Protein AF-A0A5P6VU32-F1 (afdb_monomer)

Organism: Pseudobutyrivibrio xylanivorans (NCBI:txid185007)

Mean predicted aligned error: 6.57 Å

Secondary structure (DSSP, 8-state):
-HHHHHHHHIIIIIS--HHHHHHTTT-HHHHHHHHHHHHHHHHHHHHHHB---HHHHHHHHHHHHHHHHHHHHHHHHH--SSTTHHHHHHHHHHHHHHHHHHHHHHTT-PBPP-HHHHTTS-HHHHHHHHHHHHHHHHHHHHHHH-

Foldseek 3Di:
DLQLVLLQLCLQQVVCDPVLVVCVLPDVVSLLVSLLSSLVSNLVSLVVFWDDDPVLSVVLSVQSSVQSSVLVNVLSVVDDPDDCNVVSVVVSVVSSVVSNVVSCVVSVGDGHPCVVVCVVANPVRSVVVSVCSVVPRVVVVVVVVD

InterPro domains:
  IPR021737 Bacteriophage phiKZ, Orf197 [PF11750] (4-111)

Sequence (146 aa):
MELIVLGHIIGDFYLQTKFIAEKKKEHLGLLILHSFLYCIPVIMAVVVIGNNKIESYLVFSILLFLTHLAVDKIKSMLDKRGRYAGIIFLGDQVIHLLLLVILLRILGINIQDTSWVYKYLEKIEIVAITAILVCWKPAAIFVSII

Radius of gyration: 15.88 Å; Cα contacts (8 Å, |Δi|>4): 113; chains: 1; bounding box: 36×32×37 Å

pLDDT: mean 84.07, std 13.46, range [36.25, 98.06]

Structure (mmCIF, N/CA/C/O backbone):
data_AF-A0A5P6VU32-F1
#
_entry.id   AF-A0A5P6VU32-F1
#
loop_
_atom_site.group_PDB
_atom_site.id
_atom_site.type_symbol
_atom_site.label_atom_id
_atom_site.label_alt_id
_atom_site.label_comp_id
_atom_site.label_asym_id
_atom_site.label_entity_id
_atom_site.label_seq_id
_atom_site.pdbx_PDB_ins_code
_atom_site.Cartn_x
_atom_site.Cartn_y
_atom_site.Cartn_z
_atom_site.occupancy
_atom_site.B_iso_or_equiv
_atom_site.auth_seq_id
_atom_site.auth_comp_id
_atom_site.auth_asym_id
_atom_site.auth_atom_id
_atom_site.pdbx_PDB_model_num
ATOM 1 N N . MET A 1 1 ? 0.381 -8.462 -12.109 1.00 79.50 1 MET A N 1
ATOM 2 C CA . MET A 1 1 ? -0.428 -7.730 -11.092 1.00 79.50 1 MET A CA 1
ATOM 3 C C . MET A 1 1 ? -0.348 -8.378 -9.712 1.00 79.50 1 MET A C 1
ATOM 5 O O . MET A 1 1 ? -0.433 -7.684 -8.710 1.00 79.50 1 MET A O 1
ATOM 9 N N . GLU A 1 2 ? -0.153 -9.690 -9.662 1.00 84.31 2 GLU A N 1
ATOM 10 C CA . GLU A 1 2 ? -0.087 -10.559 -8.490 1.00 84.31 2 GLU A CA 1
ATOM 11 C C . GLU A 1 2 ? 0.898 -10.045 -7.427 1.00 84.31 2 GLU A C 1
ATOM 13 O O . GLU A 1 2 ? 0.522 -9.905 -6.270 1.00 84.31 2 GLU A O 1
ATOM 18 N N . LEU A 1 3 ? 2.116 -9.658 -7.826 1.00 86.62 3 LEU A N 1
ATOM 19 C CA . LEU A 1 3 ? 3.121 -9.087 -6.917 1.00 86.62 3 LEU A CA 1
ATOM 20 C C . LEU A 1 3 ? 2.686 -7.762 -6.277 1.00 86.62 3 LEU A C 1
ATOM 22 O O . LEU A 1 3 ? 2.982 -7.516 -5.113 1.00 86.62 3 LEU A O 1
ATOM 26 N N . ILE A 1 4 ? 1.972 -6.912 -7.018 1.00 91.00 4 ILE A N 1
ATOM 27 C CA . ILE A 1 4 ? 1.494 -5.623 -6.501 1.00 91.00 4 ILE A CA 1
ATOM 28 C C . ILE A 1 4 ? 0.371 -5.864 -5.482 1.00 91.00 4 ILE A C 1
ATOM 30 O O . ILE A 1 4 ? 0.359 -5.244 -4.423 1.00 91.00 4 ILE A O 1
ATOM 34 N N . VAL A 1 5 ? -0.534 -6.807 -5.764 1.00 89.50 5 VAL A N 1
ATOM 35 C CA . VAL A 1 5 ? -1.592 -7.219 -4.824 1.00 89.50 5 VAL A CA 1
ATOM 36 C C . VAL A 1 5 ? -0.995 -7.851 -3.564 1.00 89.50 5 VAL A C 1
ATOM 38 O O . VAL A 1 5 ? -1.424 -7.530 -2.459 1.00 89.50 5 VAL A O 1
ATOM 41 N N . LEU A 1 6 ? 0.035 -8.689 -3.707 1.00 88.94 6 LEU A N 1
ATOM 42 C CA . LEU A 1 6 ? 0.787 -9.223 -2.572 1.00 88.94 6 LEU A CA 1
ATOM 43 C C . LEU A 1 6 ? 1.419 -8.093 -1.748 1.00 88.94 6 LEU A C 1
ATOM 45 O O . LEU A 1 6 ? 1.297 -8.085 -0.525 1.00 88.94 6 LEU A O 1
ATOM 49 N N . GLY A 1 7 ? 2.036 -7.110 -2.410 1.00 91.69 7 GLY A N 1
ATOM 50 C CA . GLY A 1 7 ? 2.586 -5.926 -1.756 1.00 91.69 7 GLY A CA 1
ATOM 51 C C . GLY A 1 7 ? 1.528 -5.140 -0.977 1.00 91.69 7 GLY A C 1
ATOM 52 O O . GLY A 1 7 ? 1.768 -4.775 0.171 1.00 91.69 7 GLY A O 1
ATOM 53 N N . HIS A 1 8 ? 0.339 -4.957 -1.558 1.00 92.69 8 HIS A N 1
ATOM 54 C CA . HIS A 1 8 ? -0.805 -4.325 -0.897 1.00 92.69 8 HIS A CA 1
ATOM 55 C C . HIS A 1 8 ? -1.222 -5.100 0.363 1.00 92.69 8 HIS A C 1
ATOM 57 O O . HIS A 1 8 ? -1.355 -4.504 1.429 1.00 92.69 8 HIS A O 1
ATOM 63 N N . ILE A 1 9 ? -1.336 -6.431 0.280 1.00 89.88 9 ILE A N 1
ATOM 64 C CA . ILE A 1 9 ? -1.691 -7.281 1.428 1.00 89.88 9 ILE A CA 1
ATOM 65 C C . ILE A 1 9 ? -0.632 -7.204 2.534 1.00 89.88 9 ILE A C 1
ATOM 67 O O . ILE A 1 9 ? -0.966 -7.092 3.716 1.00 89.88 9 ILE A O 1
ATOM 71 N N . ILE A 1 10 ? 0.651 -7.246 2.170 1.00 89.06 10 ILE A N 1
ATOM 72 C CA . ILE A 1 10 ? 1.744 -7.122 3.138 1.00 89.06 10 ILE A CA 1
ATOM 73 C C . ILE A 1 10 ? 1.683 -5.753 3.826 1.00 89.06 10 ILE A C 1
ATOM 75 O O . ILE A 1 10 ? 1.743 -5.681 5.054 1.00 89.06 10 ILE A O 1
ATOM 79 N N . GLY A 1 11 ? 1.522 -4.679 3.053 1.00 90.38 11 GLY A N 1
ATOM 80 C CA . GLY A 1 11 ? 1.445 -3.320 3.575 1.00 90.38 11 GLY A CA 1
ATOM 81 C C . GLY A 1 11 ? 0.268 -3.119 4.527 1.00 90.38 11 GLY A C 1
ATOM 82 O O . GLY A 1 11 ? 0.460 -2.703 5.667 1.00 90.38 11 GLY A O 1
ATOM 83 N N . ASP A 1 12 ? -0.944 -3.452 4.084 1.00 89.31 12 ASP A N 1
ATOM 84 C CA . ASP A 1 12 ? -2.160 -3.072 4.806 1.00 89.31 12 ASP A CA 1
ATOM 85 C C . ASP A 1 12 ? -2.497 -4.024 5.964 1.00 89.31 12 ASP A C 1
ATOM 87 O O . ASP A 1 12 ? -3.024 -3.602 6.993 1.00 89.31 12 ASP A O 1
ATOM 91 N N . PHE A 1 13 ? -2.128 -5.307 5.854 1.00 86.94 13 PHE A N 1
ATOM 92 C CA . PHE A 1 13 ? -2.410 -6.297 6.897 1.00 86.94 13 PHE A CA 1
ATOM 93 C C . PHE A 1 13 ? -1.195 -6.670 7.723 1.00 86.94 13 PHE A C 1
ATOM 95 O O . PHE A 1 13 ? -1.316 -6.793 8.941 1.00 86.94 13 PHE A O 1
ATOM 102 N N . TYR A 1 14 ? -0.036 -6.911 7.106 1.00 86.38 14 TYR A N 1
ATOM 103 C CA . TYR A 1 14 ? 1.112 -7.471 7.821 1.00 86.38 14 TYR A CA 1
ATOM 104 C C . TYR A 1 14 ? 1.904 -6.410 8.572 1.00 86.38 14 TYR A C 1
ATOM 106 O O . TYR A 1 14 ? 2.182 -6.625 9.755 1.00 86.38 14 TYR A O 1
ATOM 114 N N . LEU A 1 15 ? 2.175 -5.271 7.931 1.00 88.31 15 LEU A N 1
ATOM 115 C CA . LEU A 1 15 ? 2.868 -4.135 8.545 1.00 88.31 15 LEU A CA 1
ATOM 116 C C . LEU A 1 15 ? 1.956 -3.310 9.467 1.00 88.31 15 LEU A C 1
ATOM 118 O O . LEU A 1 15 ? 2.443 -2.638 10.377 1.00 88.31 15 LEU A O 1
ATOM 122 N N . GLN A 1 16 ? 0.635 -3.436 9.321 1.00 85.81 16 GLN A N 1
ATOM 123 C CA . GLN A 1 16 ? -0.325 -2.875 10.266 1.00 85.81 16 GLN A CA 1
ATOM 124 C C . GLN A 1 16 ? -0.420 -3.732 11.536 1.00 85.81 16 GLN A C 1
ATOM 126 O O . GLN A 1 16 ? -1.088 -4.771 11.588 1.00 85.81 16 GLN A O 1
ATOM 131 N N . THR A 1 17 ? 0.252 -3.300 12.601 1.00 86.62 17 THR A N 1
ATOM 132 C CA . THR A 1 17 ? 0.133 -3.937 13.922 1.00 86.62 17 THR A CA 1
ATOM 133 C C . THR A 1 17 ? -1.209 -3.599 14.579 1.00 86.62 17 THR A C 1
ATOM 135 O O . THR A 1 17 ? -1.836 -2.594 14.242 1.00 86.62 17 THR A O 1
ATOM 138 N N . LYS A 1 18 ? -1.650 -4.405 15.561 1.00 83.31 18 LYS A N 1
ATOM 139 C CA . LYS A 1 18 ? -2.878 -4.118 16.334 1.00 83.31 18 LYS A CA 1
ATOM 140 C C . LYS A 1 18 ? -2.840 -2.719 16.959 1.00 83.31 18 LYS A C 1
ATOM 142 O O . LYS A 1 18 ? -3.803 -1.971 16.844 1.00 83.31 18 LYS A O 1
ATOM 147 N N . PHE A 1 19 ? -1.687 -2.342 17.518 1.00 84.25 19 PHE A N 1
ATOM 148 C CA . PHE A 1 19 ? -1.458 -1.012 18.079 1.00 84.25 19 PHE A CA 1
ATOM 149 C C . PHE A 1 19 ? -1.696 0.102 17.050 1.00 84.25 19 PHE A C 1
ATOM 1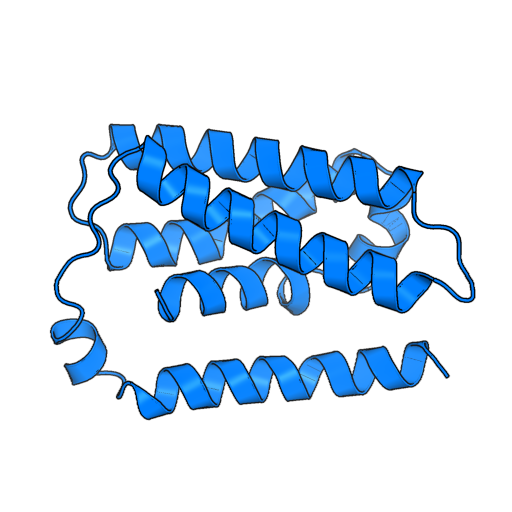51 O O . PHE A 1 19 ? -2.444 1.039 17.323 1.00 84.25 19 PHE A O 1
ATOM 158 N N . ILE A 1 20 ? -1.113 -0.016 15.850 1.00 85.69 20 ILE A N 1
ATOM 159 C CA . ILE A 1 20 ? -1.307 0.964 14.771 1.00 85.69 20 ILE A CA 1
ATOM 160 C C . ILE A 1 20 ? -2.778 0.996 14.344 1.00 85.69 20 ILE A C 1
ATOM 162 O O . ILE A 1 20 ? -3.354 2.075 14.255 1.00 85.69 20 ILE A O 1
ATOM 166 N N . ALA A 1 21 ? -3.411 -0.159 14.132 1.00 85.88 21 ALA A N 1
ATOM 167 C CA . ALA A 1 21 ? -4.805 -0.243 13.691 1.00 85.88 21 ALA A CA 1
ATOM 168 C C . ALA A 1 21 ? -5.789 0.416 14.674 1.00 85.88 21 ALA A C 1
ATOM 170 O O . ALA A 1 21 ? -6.721 1.106 14.257 1.00 85.88 21 ALA A O 1
ATOM 171 N N . GLU A 1 22 ? -5.580 0.221 15.976 1.00 84.25 22 GLU A N 1
ATOM 172 C CA . GLU A 1 22 ? -6.428 0.797 17.020 1.00 84.25 22 GLU A CA 1
ATOM 173 C C . GLU A 1 22 ? -6.195 2.301 17.168 1.00 84.25 22 GLU A C 1
ATOM 175 O O . GLU A 1 22 ? -7.150 3.076 17.239 1.00 84.25 22 GLU A O 1
ATOM 180 N N . LYS A 1 23 ? -4.928 2.728 17.175 1.00 86.88 23 LYS A N 1
ATOM 181 C CA . LYS A 1 23 ? -4.549 4.106 17.500 1.00 86.88 23 LYS A CA 1
ATOM 182 C C . LYS A 1 23 ? -4.501 5.049 16.298 1.00 86.88 23 LYS A C 1
ATOM 184 O O . LYS A 1 23 ? -4.606 6.259 16.497 1.00 86.88 23 LYS A O 1
ATOM 189 N N . LYS A 1 24 ? -4.440 4.553 15.054 1.00 85.44 24 LYS A N 1
ATOM 190 C CA . LYS A 1 24 ? -4.440 5.401 13.840 1.00 85.44 24 LYS A CA 1
ATOM 191 C C . LYS A 1 24 ? -5.713 6.234 13.664 1.00 85.44 24 LYS A C 1
ATOM 193 O O . LYS A 1 24 ? -5.685 7.251 12.978 1.00 85.44 24 LYS A O 1
ATOM 198 N N . LYS A 1 25 ? -6.817 5.834 14.307 1.00 85.56 25 LYS A N 1
ATOM 199 C CA . LYS A 1 25 ? -8.092 6.574 14.300 1.00 85.56 25 LYS A CA 1
ATOM 200 C C . LYS A 1 25 ? -8.014 7.887 15.084 1.00 85.56 25 LYS A C 1
ATOM 202 O O . LYS A 1 25 ? -8.636 8.871 14.699 1.00 85.56 25 LYS A O 1
ATOM 207 N N . GLU A 1 26 ? -7.230 7.897 16.159 1.00 86.69 26 GLU A N 1
ATOM 208 C CA . GLU A 1 26 ? -7.100 9.022 17.095 1.00 86.69 26 GLU A CA 1
ATOM 209 C C . GLU A 1 26 ? -5.813 9.824 16.849 1.00 86.69 26 GLU A C 1
ATOM 211 O O . GLU A 1 26 ? -5.761 11.025 17.109 1.00 86.69 26 GLU A O 1
ATOM 216 N N . HIS A 1 27 ? -4.778 9.183 16.297 1.00 91.56 27 HIS A N 1
ATOM 217 C CA . HIS A 1 27 ? -3.457 9.776 16.112 1.00 91.56 27 HIS A CA 1
ATOM 218 C C . HIS A 1 27 ? -3.061 9.838 14.635 1.00 91.56 27 HIS A C 1
ATOM 220 O O . HIS A 1 27 ? -2.650 8.840 14.038 1.00 91.56 27 HIS A O 1
ATOM 226 N N . LEU A 1 28 ? -3.087 11.048 14.065 1.00 91.75 28 LEU A N 1
ATOM 227 C CA . LEU A 1 28 ? -2.707 11.292 12.668 1.00 91.75 28 LEU A CA 1
ATOM 228 C C . LEU A 1 28 ? -1.273 10.832 12.354 1.00 91.75 28 LEU A C 1
ATOM 230 O O . LEU A 1 28 ? -1.027 10.317 11.269 1.00 91.75 28 LEU A O 1
ATOM 234 N N . GLY A 1 29 ? -0.341 10.950 13.306 1.00 94.06 29 GLY A N 1
ATOM 235 C CA . GLY A 1 29 ? 1.035 10.474 13.128 1.00 94.06 29 GLY A CA 1
ATOM 236 C C . GLY A 1 29 ? 1.128 8.964 12.881 1.00 94.06 29 GLY A C 1
ATOM 237 O O . GLY A 1 29 ? 1.919 8.531 12.049 1.00 94.06 29 GLY A O 1
ATOM 238 N N . LEU A 1 30 ? 0.279 8.160 13.531 1.00 92.56 30 LEU A N 1
ATOM 239 C CA . LEU A 1 30 ? 0.230 6.711 13.301 1.00 92.56 30 LEU A CA 1
ATOM 240 C C . LEU A 1 30 ? -0.445 6.361 11.973 1.00 92.56 30 LEU A C 1
ATOM 242 O O . LEU A 1 30 ? -0.056 5.387 11.336 1.00 92.56 30 LEU A O 1
ATOM 246 N N . LEU A 1 31 ? -1.409 7.172 11.531 1.00 93.25 31 LEU A N 1
ATOM 247 C CA . LEU A 1 31 ? -2.007 7.045 10.202 1.00 93.25 31 LEU A CA 1
ATOM 248 C C . LEU A 1 31 ? -0.982 7.329 9.093 1.00 93.25 31 LEU A C 1
ATOM 250 O O . LEU A 1 31 ? -0.894 6.585 8.118 1.00 93.25 31 LEU A O 1
ATOM 254 N N . ILE A 1 32 ? -0.174 8.378 9.273 1.00 96.31 32 ILE A N 1
ATOM 255 C CA . ILE A 1 32 ? 0.935 8.731 8.378 1.00 96.31 32 ILE A CA 1
ATOM 256 C C . ILE A 1 32 ? 1.982 7.616 8.363 1.00 96.31 32 ILE A C 1
ATOM 258 O O . ILE A 1 32 ? 2.386 7.182 7.287 1.00 96.31 32 ILE A O 1
ATOM 262 N N . LEU A 1 33 ? 2.385 7.117 9.537 1.00 95.56 33 LEU A N 1
ATOM 263 C CA . LEU A 1 33 ? 3.342 6.016 9.645 1.00 95.56 33 LEU A CA 1
ATOM 264 C C . LEU A 1 33 ? 2.836 4.763 8.922 1.00 95.56 33 LEU A C 1
ATOM 266 O O . LEU A 1 33 ? 3.580 4.179 8.142 1.00 95.56 33 LEU A O 1
ATOM 270 N N . HIS A 1 34 ? 1.575 4.379 9.138 1.00 94.38 34 HIS A N 1
ATOM 271 C CA . HIS A 1 34 ? 0.953 3.255 8.433 1.00 94.38 34 HIS A CA 1
ATOM 272 C C . HIS A 1 34 ? 0.981 3.452 6.920 1.00 94.38 34 HIS A C 1
ATOM 274 O O . HIS A 1 34 ? 1.465 2.587 6.201 1.00 94.38 34 HIS A O 1
ATOM 280 N N . SER A 1 35 ? 0.534 4.615 6.446 1.00 96.06 35 SER A N 1
ATOM 281 C CA . SER A 1 35 ? 0.497 4.930 5.013 1.00 96.06 35 SER A CA 1
ATOM 282 C C . SER A 1 35 ? 1.893 4.876 4.387 1.00 96.06 35 SER A C 1
ATOM 284 O O . SER A 1 35 ? 2.060 4.411 3.263 1.00 96.06 35 SER A O 1
ATOM 286 N N . PHE A 1 36 ? 2.921 5.302 5.126 1.00 96.62 36 PHE A N 1
ATOM 287 C CA . PHE A 1 36 ? 4.308 5.208 4.682 1.00 96.62 36 PHE A CA 1
ATOM 288 C C . PHE A 1 36 ? 4.789 3.753 4.618 1.00 96.62 36 PHE A C 1
ATOM 290 O O . PHE A 1 36 ? 5.340 3.335 3.601 1.00 96.62 36 PHE A O 1
ATOM 297 N N . LEU A 1 37 ? 4.544 2.967 5.672 1.00 94.75 37 LEU A N 1
ATOM 298 C CA . LEU A 1 37 ? 4.899 1.545 5.718 1.00 94.75 37 LEU A CA 1
ATOM 299 C C . LEU A 1 37 ? 4.184 0.741 4.629 1.00 94.75 37 LEU A C 1
ATOM 301 O O . LEU A 1 37 ? 4.800 -0.129 4.021 1.00 94.75 37 LEU A O 1
ATOM 305 N N . TYR A 1 38 ? 2.922 1.063 4.347 1.00 95.19 38 TYR A N 1
ATOM 306 C CA . TYR A 1 38 ? 2.130 0.472 3.274 1.00 95.19 38 TYR A CA 1
ATOM 307 C C . TYR A 1 38 ? 2.775 0.665 1.895 1.00 95.19 38 TYR A C 1
ATOM 309 O O . TYR A 1 38 ? 2.828 -0.268 1.092 1.00 95.19 38 TYR A O 1
ATOM 317 N N . CYS A 1 39 ? 3.303 1.859 1.621 1.00 96.19 39 CYS A N 1
ATOM 318 C CA . CYS A 1 39 ? 3.902 2.170 0.328 1.00 96.19 39 CYS A CA 1
ATOM 319 C C . CYS A 1 39 ? 5.139 1.319 0.019 1.00 96.19 39 CYS A C 1
ATOM 321 O O . CYS A 1 39 ? 5.356 0.984 -1.142 1.00 96.19 39 CYS A O 1
ATOM 323 N N . ILE A 1 40 ? 5.934 0.942 1.026 1.00 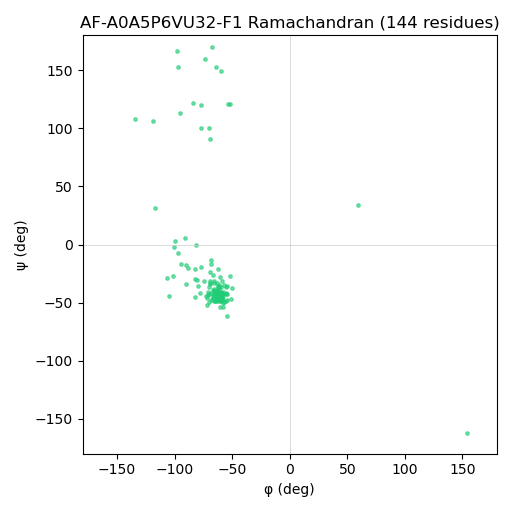96.00 40 ILE A N 1
ATOM 324 C CA . ILE A 1 40 ? 7.205 0.220 0.841 1.00 96.00 40 ILE A CA 1
ATOM 325 C C . ILE A 1 40 ? 7.030 -1.069 0.010 1.00 96.00 40 ILE A C 1
ATOM 327 O O . ILE A 1 40 ? 7.610 -1.147 -1.077 1.00 96.00 40 ILE A O 1
ATOM 331 N N . PRO A 1 41 ? 6.232 -2.070 0.437 1.00 95.56 41 PRO A N 1
ATOM 332 C CA . PRO A 1 41 ? 6.088 -3.318 -0.310 1.00 95.56 41 PRO A CA 1
ATOM 333 C C . PRO A 1 41 ? 5.417 -3.128 -1.679 1.00 95.56 41 PRO A C 1
ATOM 335 O O . PRO A 1 41 ? 5.747 -3.844 -2.624 1.00 95.56 41 PRO A O 1
ATOM 338 N N . VAL A 1 42 ? 4.512 -2.153 -1.826 1.00 95.62 42 VAL A N 1
ATOM 339 C CA . VAL A 1 42 ? 3.837 -1.872 -3.105 1.00 95.62 42 VAL A CA 1
ATOM 340 C C . VAL A 1 42 ? 4.797 -1.236 -4.112 1.00 95.62 42 VAL A C 1
ATOM 342 O O . VAL A 1 42 ? 4.857 -1.673 -5.261 1.00 95.62 42 VAL A O 1
ATOM 345 N N . ILE 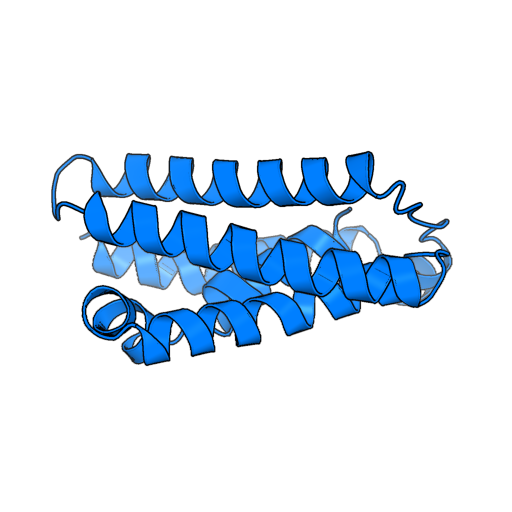A 1 43 ? 5.578 -0.237 -3.694 1.00 94.88 43 ILE A N 1
ATOM 346 C CA . ILE A 1 43 ? 6.587 0.406 -4.544 1.00 94.88 43 ILE A CA 1
ATOM 347 C C . ILE A 1 43 ? 7.653 -0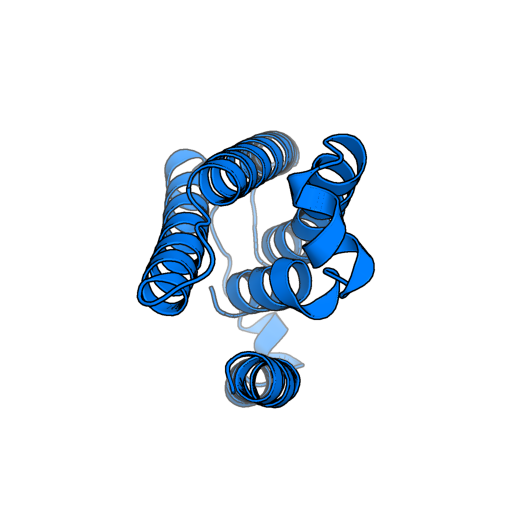.612 -4.938 1.00 94.88 43 ILE A C 1
ATOM 349 O O . ILE A 1 43 ? 8.002 -0.682 -6.113 1.00 94.88 43 ILE A O 1
ATOM 353 N N . MET A 1 44 ? 8.123 -1.441 -3.999 1.00 93.31 44 MET A N 1
ATOM 354 C CA . MET A 1 44 ? 9.056 -2.526 -4.311 1.00 93.31 44 MET A CA 1
ATOM 355 C C . MET A 1 44 ? 8.492 -3.448 -5.394 1.00 93.31 44 MET A C 1
ATOM 357 O O . MET A 1 44 ? 9.173 -3.701 -6.384 1.00 93.31 44 MET A O 1
ATOM 361 N N . ALA A 1 45 ? 7.240 -3.894 -5.260 1.00 92.12 45 ALA A N 1
ATOM 362 C CA . ALA A 1 45 ? 6.601 -4.738 -6.266 1.00 92.12 45 ALA A CA 1
ATOM 363 C C . ALA A 1 45 ? 6.531 -4.059 -7.643 1.00 92.12 45 ALA A C 1
ATOM 365 O O . ALA A 1 45 ? 6.834 -4.696 -8.648 1.00 92.12 45 ALA A O 1
ATOM 366 N N . VAL A 1 46 ? 6.167 -2.773 -7.692 1.00 92.00 46 VAL A N 1
ATOM 367 C CA . VAL A 1 46 ? 6.059 -1.995 -8.938 1.00 92.00 46 VAL A CA 1
ATOM 368 C C . VAL A 1 46 ? 7.419 -1.750 -9.589 1.00 92.00 46 VAL A C 1
ATOM 370 O O . VAL A 1 46 ? 7.527 -1.882 -10.803 1.00 92.00 46 VAL A O 1
ATOM 373 N N . VAL A 1 47 ? 8.453 -1.422 -8.813 1.00 91.50 47 VAL A N 1
ATOM 374 C CA . VAL A 1 47 ? 9.818 -1.212 -9.322 1.00 91.50 47 VAL A CA 1
ATOM 375 C C . VAL A 1 47 ? 10.402 -2.513 -9.858 1.00 91.50 47 VAL A C 1
ATOM 377 O O . VAL A 1 47 ? 11.035 -2.505 -10.906 1.00 91.50 47 VAL A O 1
ATOM 380 N N . VAL A 1 48 ? 10.154 -3.630 -9.169 1.00 89.38 48 VAL A N 1
ATOM 381 C CA . VAL A 1 48 ? 10.624 -4.956 -9.581 1.00 89.38 48 VAL A CA 1
ATOM 382 C C . VAL A 1 48 ? 10.068 -5.341 -10.952 1.00 89.38 48 VAL A C 1
ATOM 384 O O . VAL A 1 48 ? 10.819 -5.816 -11.793 1.00 89.38 48 VAL A O 1
ATOM 387 N N . ILE A 1 49 ? 8.773 -5.133 -11.199 1.00 88.19 49 ILE A N 1
ATOM 388 C CA . ILE A 1 49 ? 8.129 -5.585 -12.445 1.00 88.19 49 ILE A CA 1
ATOM 389 C C . ILE A 1 49 ? 7.935 -4.484 -13.491 1.00 88.19 49 ILE A C 1
ATOM 391 O O . ILE A 1 49 ? 7.375 -4.753 -14.550 1.00 88.19 49 ILE A O 1
ATOM 395 N N . GLY A 1 50 ? 8.305 -3.240 -13.201 1.00 86.69 50 GLY A N 1
ATOM 396 C CA . GLY A 1 50 ? 8.068 -2.096 -14.078 1.00 86.69 50 GLY A CA 1
ATOM 397 C C . GLY A 1 50 ? 9.281 -1.740 -14.941 1.00 86.69 50 GLY A C 1
ATOM 398 O O . GLY A 1 50 ? 10.421 -1.924 -14.528 1.00 86.69 50 GLY A O 1
ATOM 399 N N . ASN A 1 51 ? 9.045 -1.137 -16.114 1.00 86.62 51 ASN A N 1
ATOM 400 C CA . ASN A 1 51 ? 10.113 -0.614 -16.995 1.00 86.62 51 ASN A CA 1
ATOM 401 C C . ASN A 1 51 ? 10.070 0.902 -17.215 1.00 86.62 51 ASN A C 1
ATOM 403 O O . ASN A 1 51 ? 10.352 1.397 -18.308 1.00 86.62 51 ASN A O 1
ATOM 407 N N . ASN A 1 52 ? 9.606 1.650 -16.226 1.00 90.62 52 ASN A N 1
ATOM 408 C CA . ASN A 1 52 ? 9.368 3.078 -16.390 1.00 90.62 52 ASN A CA 1
ATOM 409 C C . ASN A 1 52 ? 10.545 3.888 -15.843 1.00 90.62 52 ASN A C 1
ATOM 411 O O . ASN A 1 52 ? 11.414 3.374 -15.137 1.00 90.62 52 ASN A O 1
ATOM 415 N N . LYS A 1 53 ? 10.578 5.179 -16.180 1.00 90.19 53 LYS A N 1
ATOM 416 C CA . LYS A 1 53 ? 11.590 6.100 -15.656 1.00 90.19 53 LYS A CA 1
ATOM 417 C C . LYS A 1 53 ? 11.439 6.247 -14.142 1.00 90.19 53 LYS A C 1
ATOM 419 O O . LYS A 1 53 ? 10.332 6.171 -13.611 1.00 90.19 53 LYS A O 1
ATOM 424 N N . ILE A 1 54 ? 12.545 6.556 -13.465 1.00 89.75 54 ILE A N 1
ATOM 425 C CA . ILE A 1 54 ? 12.559 6.777 -12.011 1.00 89.75 54 ILE A CA 1
ATOM 426 C C . ILE A 1 54 ? 11.552 7.850 -11.568 1.00 89.75 54 ILE A C 1
ATOM 428 O O . ILE A 1 54 ? 10.882 7.689 -10.553 1.00 89.75 54 ILE A O 1
ATOM 432 N N . GLU A 1 55 ? 11.370 8.894 -12.379 1.00 92.50 55 GLU A N 1
ATOM 433 C CA . GLU A 1 55 ? 10.390 9.962 -12.156 1.00 92.50 55 GLU A CA 1
ATOM 434 C C . GLU A 1 55 ? 8.956 9.424 -12.048 1.00 92.50 55 GLU A C 1
ATOM 436 O O . GLU A 1 55 ? 8.210 9.835 -11.160 1.00 92.50 55 GLU A O 1
ATOM 441 N N . SER A 1 56 ? 8.580 8.449 -12.885 1.00 92.25 56 SER A N 1
ATOM 442 C CA . SER A 1 56 ? 7.258 7.815 -12.838 1.00 92.25 56 SER A CA 1
ATOM 443 C C . SER A 1 56 ? 7.036 7.079 -11.516 1.00 92.25 56 SER A C 1
ATOM 445 O O . SER A 1 56 ? 5.946 7.156 -10.951 1.00 92.25 56 SER A O 1
ATOM 447 N N . TYR A 1 57 ? 8.067 6.409 -10.986 1.00 92.81 57 TYR A N 1
ATOM 448 C CA . TYR A 1 57 ? 7.988 5.737 -9.686 1.00 92.81 57 TYR A CA 1
ATOM 449 C C . TYR A 1 57 ? 7.917 6.725 -8.524 1.00 92.81 57 TYR A C 1
ATOM 451 O O . TYR A 1 57 ? 7.181 6.477 -7.571 1.00 92.81 57 TYR A O 1
ATOM 459 N N . LEU A 1 58 ? 8.623 7.857 -8.598 1.00 94.88 58 LEU A N 1
ATOM 460 C CA . LEU A 1 58 ? 8.539 8.910 -7.581 1.00 94.88 58 LEU A CA 1
ATOM 461 C C . LEU A 1 58 ? 7.134 9.516 -7.524 1.00 94.88 58 LEU A C 1
ATOM 463 O O . LEU A 1 58 ? 6.539 9.584 -6.448 1.00 94.88 58 LEU A O 1
ATOM 467 N N . VAL A 1 59 ? 6.568 9.881 -8.680 1.00 96.06 59 VAL A N 1
ATOM 468 C CA . VAL A 1 59 ? 5.194 10.400 -8.766 1.00 96.06 59 VAL A CA 1
ATOM 469 C C . VAL A 1 59 ? 4.192 9.357 -8.268 1.00 96.06 59 VAL A C 1
ATOM 471 O O . VAL A 1 59 ? 3.327 9.678 -7.454 1.00 96.06 59 VAL A O 1
ATOM 474 N N . PHE A 1 60 ? 4.341 8.096 -8.685 1.00 95.81 60 PHE A N 1
ATOM 475 C CA . PHE A 1 60 ? 3.509 6.996 -8.197 1.00 95.81 60 PHE A CA 1
ATOM 476 C C . PHE A 1 60 ? 3.583 6.840 -6.679 1.00 95.81 60 PHE A C 1
ATOM 478 O O . PHE A 1 60 ? 2.547 6.714 -6.041 1.00 95.81 60 PHE A O 1
ATOM 485 N N . SER A 1 61 ? 4.779 6.904 -6.092 1.00 96.12 61 SER A N 1
ATOM 486 C CA . SER A 1 61 ? 4.990 6.744 -4.648 1.00 96.12 61 SER A CA 1
ATOM 487 C C . SER A 1 61 ? 4.281 7.832 -3.841 1.00 96.12 61 SER A C 1
ATOM 489 O O . SER A 1 61 ? 3.633 7.538 -2.837 1.00 96.12 61 SER A O 1
ATOM 491 N N . ILE A 1 62 ? 4.363 9.084 -4.304 1.00 97.50 62 ILE A N 1
ATOM 492 C CA . ILE A 1 62 ? 3.691 10.225 -3.669 1.00 97.50 62 ILE A CA 1
ATOM 493 C C . ILE A 1 62 ? 2.172 10.063 -3.766 1.00 97.50 62 ILE A C 1
ATOM 495 O O . ILE A 1 62 ? 1.473 10.184 -2.761 1.00 97.50 62 ILE A O 1
ATOM 499 N N . LEU A 1 63 ? 1.650 9.757 -4.956 1.00 97.69 63 LEU A N 1
ATOM 500 C CA . LEU A 1 63 ? 0.210 9.597 -5.153 1.00 97.69 63 LEU A CA 1
ATOM 501 C C . LEU A 1 63 ? -0.343 8.382 -4.404 1.00 97.69 63 LEU A C 1
ATOM 503 O O . LEU A 1 63 ? -1.416 8.478 -3.813 1.00 97.69 63 LEU A O 1
ATOM 507 N N . LEU A 1 64 ? 0.387 7.268 -4.371 1.00 97.50 64 LEU A N 1
ATOM 508 C CA . LEU A 1 64 ? 0.026 6.078 -3.605 1.00 97.50 64 LEU A CA 1
ATOM 509 C C . LEU A 1 64 ? -0.082 6.405 -2.113 1.00 97.50 64 LEU A C 1
ATOM 511 O O . LEU A 1 64 ? -1.083 6.073 -1.488 1.00 97.50 64 LEU A O 1
ATOM 515 N N . PHE A 1 65 ? 0.905 7.116 -1.563 1.00 98.06 65 PHE A N 1
ATOM 516 C CA . PHE A 1 65 ? 0.884 7.544 -0.167 1.00 98.06 65 PHE A CA 1
ATOM 517 C C . PHE A 1 65 ? -0.315 8.449 0.135 1.00 98.06 65 PHE A C 1
ATOM 519 O O . PHE A 1 65 ? -1.039 8.211 1.098 1.00 98.06 65 PHE A O 1
ATOM 526 N N . LEU A 1 66 ? -0.546 9.473 -0.694 1.00 97.94 66 LEU A N 1
ATOM 527 C CA . LEU A 1 66 ? -1.630 10.435 -0.484 1.00 97.94 66 LEU A CA 1
ATOM 528 C C . LEU A 1 66 ? -3.011 9.790 -0.616 1.00 97.94 66 LEU A C 1
ATOM 530 O O . LEU A 1 66 ? -3.895 10.068 0.192 1.00 97.94 66 LEU A O 1
ATOM 534 N N . THR A 1 67 ? -3.199 8.934 -1.620 1.00 97.06 67 THR A N 1
ATOM 535 C CA . THR A 1 67 ? -4.466 8.224 -1.832 1.00 97.06 67 THR A CA 1
ATOM 536 C C . THR A 1 67 ? -4.741 7.235 -0.707 1.00 97.06 67 THR A C 1
ATOM 538 O O . THR A 1 67 ? -5.845 7.256 -0.169 1.00 97.06 67 THR A O 1
ATOM 541 N N . HIS A 1 68 ? -3.741 6.452 -0.283 1.00 96.06 68 HIS A N 1
ATOM 542 C CA . HIS A 1 68 ? -3.860 5.554 0.870 1.00 96.06 68 HIS A CA 1
ATOM 543 C C . HIS A 1 68 ? -4.229 6.334 2.130 1.00 96.06 68 HIS A C 1
ATOM 545 O O . HIS A 1 68 ? -5.265 6.079 2.734 1.00 96.06 68 HIS A O 1
ATOM 551 N N . LEU A 1 69 ? -3.450 7.367 2.467 1.00 96.44 69 LEU A N 1
ATOM 552 C CA . LEU A 1 69 ? -3.689 8.219 3.633 1.00 96.44 69 LEU A CA 1
ATOM 553 C C . LEU A 1 69 ? -5.101 8.824 3.630 1.00 96.44 69 LEU A C 1
ATOM 555 O O . LEU A 1 69 ? -5.757 8.865 4.673 1.00 96.44 69 LEU A O 1
ATOM 559 N N . ALA A 1 70 ? -5.574 9.294 2.472 1.00 96.38 70 ALA A N 1
ATOM 560 C CA . ALA A 1 70 ? -6.896 9.892 2.327 1.00 96.38 70 ALA A CA 1
ATOM 561 C C . ALA A 1 70 ? -8.022 8.876 2.549 1.00 96.38 70 ALA A C 1
ATOM 56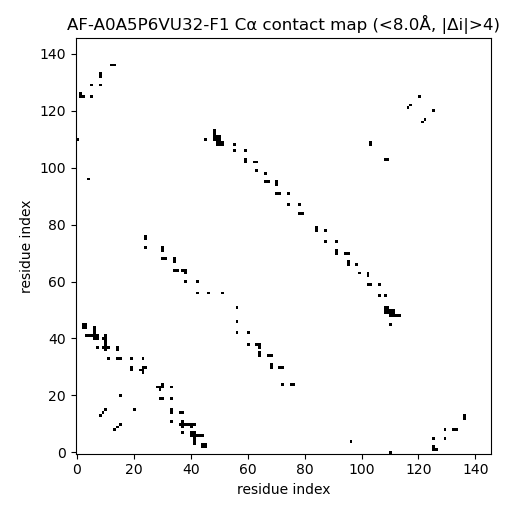3 O O . ALA A 1 70 ? -8.955 9.162 3.303 1.00 96.38 70 ALA A O 1
ATOM 564 N N . VAL A 1 71 ? -7.938 7.692 1.936 1.00 95.19 71 VAL A N 1
ATOM 565 C CA . VAL A 1 71 ? -8.957 6.643 2.089 1.00 95.19 71 VAL A CA 1
ATOM 566 C C . VAL A 1 71 ? -9.009 6.159 3.531 1.00 95.19 71 VAL A C 1
ATOM 568 O O . VAL A 1 71 ? -10.082 6.149 4.132 1.00 95.19 71 VAL A O 1
ATOM 571 N N . ASP A 1 72 ? -7.855 5.870 4.127 1.00 93.00 72 ASP A N 1
ATOM 572 C CA . ASP A 1 72 ? -7.754 5.420 5.513 1.00 93.00 72 ASP A CA 1
ATOM 573 C C . ASP A 1 72 ? -8.270 6.491 6.498 1.00 93.00 72 ASP A C 1
ATOM 575 O O . ASP A 1 72 ? -8.937 6.180 7.494 1.00 93.00 72 ASP A O 1
ATOM 579 N N . LYS A 1 73 ? -8.040 7.780 6.201 1.00 93.25 73 LYS A N 1
ATOM 580 C CA . LYS A 1 73 ? -8.610 8.889 6.978 1.00 93.25 73 LYS A CA 1
ATOM 581 C C . LYS A 1 73 ? -10.132 8.938 6.856 1.00 93.25 73 LYS A C 1
ATOM 583 O O . LYS A 1 73 ? -10.806 9.021 7.883 1.00 93.25 73 LYS A O 1
ATOM 588 N N . ILE A 1 74 ? -10.678 8.859 5.643 1.00 92.00 74 ILE A N 1
ATOM 589 C CA . ILE A 1 74 ? -12.131 8.849 5.408 1.00 92.00 74 ILE A CA 1
ATOM 590 C C . ILE A 1 74 ? -12.766 7.649 6.114 1.00 92.00 74 ILE A C 1
ATOM 592 O O . ILE A 1 74 ? -13.738 7.814 6.850 1.00 92.00 74 ILE A O 1
ATOM 596 N N . LYS A 1 75 ? -12.171 6.459 5.985 1.00 89.56 75 LYS A N 1
ATOM 597 C CA . LYS A 1 75 ? -12.596 5.253 6.697 1.00 89.56 75 LYS A CA 1
ATOM 598 C C . LYS A 1 75 ? -12.639 5.496 8.200 1.00 89.56 75 LYS A C 1
ATOM 600 O O . LYS A 1 75 ? -13.655 5.208 8.818 1.00 89.56 75 LYS A O 1
ATOM 605 N N . SER A 1 76 ? -11.594 6.087 8.790 1.00 87.06 76 SER A N 1
ATOM 606 C CA . SER A 1 76 ? -11.563 6.362 10.236 1.00 87.06 76 SER A CA 1
ATOM 607 C C . SER A 1 76 ? -12.691 7.289 10.717 1.00 87.06 76 SER A C 1
ATOM 609 O O . SER A 1 76 ? -13.119 7.171 11.861 1.00 87.06 76 SER A O 1
ATOM 611 N N . MET A 1 77 ? -13.201 8.174 9.850 1.00 86.38 77 MET A N 1
ATOM 612 C CA . MET A 1 77 ? -14.343 9.053 10.140 1.00 86.38 77 MET A CA 1
ATOM 613 C C . MET A 1 77 ? -15.696 8.344 9.982 1.00 86.38 77 MET A C 1
ATOM 615 O O . MET A 1 77 ? -16.663 8.698 10.655 1.00 86.38 77 MET A O 1
ATOM 619 N N . LEU A 1 78 ? -15.776 7.361 9.081 1.00 83.12 78 LEU A N 1
ATOM 620 C CA . LEU A 1 78 ? -16.987 6.587 8.797 1.00 83.12 78 LEU A CA 1
ATOM 621 C C . LEU A 1 78 ? -17.141 5.354 9.694 1.00 83.12 78 LEU A C 1
ATOM 623 O O . LEU A 1 78 ? -18.248 4.826 9.815 1.00 83.12 78 LEU A O 1
ATOM 627 N N . ASP A 1 79 ? -16.048 4.885 10.296 1.00 73.69 79 ASP A N 1
ATOM 628 C CA . ASP A 1 79 ? -15.994 3.632 11.041 1.00 73.69 79 ASP A CA 1
ATOM 629 C C . ASP A 1 79 ? -16.790 3.715 12.350 1.00 73.69 79 ASP A C 1
ATOM 631 O O . ASP A 1 79 ? -16.301 4.101 13.415 1.00 73.69 79 ASP A O 1
ATOM 635 N N . LYS A 1 80 ? -18.065 3.338 12.249 1.00 65.12 80 LYS A N 1
ATOM 636 C CA . LYS A 1 80 ? -18.974 3.140 13.373 1.00 65.12 80 LYS A CA 1
ATOM 637 C C . LYS A 1 80 ? -18.953 1.657 13.730 1.00 65.12 80 LYS A C 1
ATOM 639 O O . LYS A 1 80 ? -19.436 0.831 12.955 1.00 65.12 80 LYS A O 1
ATOM 644 N N . ARG A 1 81 ? -18.425 1.318 14.915 1.00 67.12 81 ARG A N 1
ATOM 645 C CA . ARG A 1 81 ? -18.484 -0.052 15.463 1.00 67.12 81 ARG A CA 1
ATOM 646 C C . ARG A 1 81 ? -19.942 -0.536 15.422 1.00 67.12 81 ARG A C 1
ATOM 648 O O . ARG A 1 81 ? -20.812 0.117 15.993 1.00 67.12 81 ARG A O 1
ATOM 655 N N . GLY A 1 82 ? -20.224 -1.638 14.722 1.00 68.94 82 GLY A N 1
ATOM 656 C CA . GLY A 1 82 ? -21.586 -2.166 14.593 1.00 68.94 82 GLY A CA 1
ATOM 657 C C . GLY A 1 82 ? -21.835 -2.989 13.326 1.00 68.94 82 GLY A C 1
ATOM 658 O O . GLY A 1 82 ? -20.906 -3.430 12.655 1.00 68.94 82 GLY A O 1
ATOM 659 N N . ARG A 1 83 ? -23.120 -3.173 12.985 1.00 75.00 83 ARG A N 1
ATOM 660 C CA . ARG A 1 83 ? -23.629 -4.084 11.934 1.00 75.00 83 ARG A CA 1
ATOM 661 C C . ARG A 1 83 ? -22.971 -3.929 10.551 1.00 75.00 83 ARG A C 1
ATOM 663 O O . ARG A 1 83 ? -22.940 -4.889 9.792 1.00 75.00 83 ARG A O 1
ATOM 670 N N . TYR A 1 84 ? -22.451 -2.747 10.220 1.00 80.88 84 TYR A N 1
ATOM 671 C CA . TYR A 1 84 ? -21.890 -2.440 8.897 1.00 80.88 84 TYR A CA 1
ATOM 672 C C . TYR A 1 84 ? -20.358 -2.508 8.826 1.00 80.88 84 TYR A C 1
ATOM 674 O O . TYR A 1 84 ? -19.802 -2.253 7.760 1.00 80.88 84 TYR A O 1
ATOM 682 N N . ALA A 1 85 ? -19.670 -2.881 9.912 1.00 79.19 85 ALA A N 1
ATOM 683 C CA . ALA A 1 85 ? -18.206 -2.900 9.967 1.00 79.19 85 ALA A CA 1
ATOM 684 C C . ALA A 1 85 ? -17.573 -3.752 8.850 1.00 79.19 85 ALA A C 1
ATOM 686 O O . ALA A 1 85 ? -16.624 -3.315 8.205 1.00 79.19 85 ALA A O 1
ATOM 687 N N . GLY A 1 86 ? -18.146 -4.926 8.555 1.00 78.81 86 GLY A N 1
ATOM 688 C CA . GLY A 1 86 ? -17.670 -5.790 7.470 1.00 78.81 86 GLY A CA 1
ATOM 689 C C . GLY A 1 86 ? -17.837 -5.171 6.078 1.00 78.81 86 GLY A C 1
ATOM 690 O O . GLY A 1 86 ? -16.933 -5.259 5.256 1.00 78.81 86 GLY A O 1
ATOM 691 N N . ILE A 1 87 ? -18.955 -4.485 5.819 1.00 83.75 87 ILE A N 1
ATOM 692 C CA . ILE A 1 87 ? -19.211 -3.829 4.524 1.00 83.75 87 ILE A CA 1
ATOM 693 C C . ILE A 1 87 ? -18.284 -2.625 4.341 1.00 83.75 87 ILE A C 1
ATOM 695 O O . ILE A 1 87 ? -17.715 -2.452 3.267 1.00 83.75 87 ILE A O 1
ATOM 699 N N . ILE A 1 88 ? -18.093 -1.824 5.395 1.00 85.00 88 ILE A N 1
ATOM 700 C CA . ILE A 1 88 ? -17.156 -0.692 5.390 1.00 85.00 88 ILE A CA 1
ATOM 701 C C . ILE A 1 88 ? -15.732 -1.194 5.139 1.00 85.00 88 ILE A C 1
ATOM 703 O O . ILE A 1 88 ? -15.010 -0.610 4.337 1.00 85.00 88 ILE A O 1
ATOM 707 N N . PHE A 1 89 ? -15.343 -2.301 5.777 1.00 85.12 89 PHE A N 1
ATOM 708 C CA . PHE A 1 89 ? -14.051 -2.936 5.552 1.00 85.12 89 PHE A CA 1
ATOM 709 C C . PHE A 1 89 ? -13.881 -3.428 4.106 1.00 85.12 89 PHE A C 1
ATOM 711 O O . PHE A 1 89 ? -12.877 -3.114 3.479 1.00 85.12 89 PHE A O 1
ATOM 718 N N . LEU A 1 90 ? -14.853 -4.154 3.544 1.00 85.75 90 LEU A N 1
ATOM 719 C CA . LEU A 1 90 ? -14.760 -4.632 2.159 1.00 85.75 90 LEU A CA 1
ATOM 720 C C . LEU A 1 90 ? -14.730 -3.475 1.153 1.00 85.75 90 LEU A C 1
ATOM 722 O O . LEU A 1 90 ? -13.923 -3.491 0.227 1.00 85.75 90 LEU A O 1
ATOM 726 N N . GLY A 1 91 ? -15.576 -2.461 1.350 1.00 88.19 91 GLY A N 1
ATOM 727 C CA . GLY A 1 91 ? -15.596 -1.265 0.509 1.00 88.19 91 GLY A CA 1
ATOM 728 C C . GLY A 1 91 ? -14.261 -0.523 0.535 1.00 88.19 91 GLY A C 1
ATOM 729 O O . GLY A 1 91 ? -13.753 -0.136 -0.512 1.00 88.19 91 GLY A O 1
ATOM 730 N N . ASP A 1 92 ? -13.655 -0.399 1.713 1.00 89.25 92 ASP A N 1
ATOM 731 C CA . ASP A 1 92 ? -12.327 0.183 1.888 1.00 89.25 92 ASP A CA 1
ATOM 732 C C . ASP A 1 92 ? -11.245 -0.559 1.086 1.00 89.25 92 ASP A C 1
ATOM 734 O O . ASP A 1 92 ? -10.490 0.067 0.342 1.00 89.25 92 ASP A O 1
ATOM 738 N N . GLN A 1 93 ? -11.205 -1.891 1.156 1.00 90.69 93 GLN A N 1
ATOM 739 C CA . GLN A 1 93 ? -10.228 -2.692 0.406 1.00 90.69 93 GLN A CA 1
ATOM 740 C C . GLN A 1 93 ? -10.443 -2.593 -1.113 1.00 90.69 93 GLN A C 1
ATOM 742 O O . GLN A 1 93 ? -9.487 -2.469 -1.880 1.00 90.69 93 GLN A O 1
ATOM 747 N N . VAL A 1 94 ? -11.704 -2.567 -1.560 1.00 92.75 94 VAL A N 1
ATOM 748 C CA . VAL A 1 94 ? -12.047 -2.350 -2.975 1.00 92.75 94 VAL A CA 1
ATOM 749 C C . VAL A 1 94 ? -11.569 -0.978 -3.451 1.00 92.75 94 VAL A C 1
ATOM 751 O O . VAL A 1 94 ? -10.973 -0.886 -4.522 1.00 92.75 94 VAL A O 1
ATOM 754 N N . ILE A 1 95 ? -11.777 0.081 -2.663 1.00 95.19 95 ILE A N 1
ATOM 755 C CA . ILE A 1 95 ? -11.338 1.437 -3.017 1.00 95.19 95 ILE A CA 1
ATOM 756 C C . ILE A 1 95 ? -9.811 1.503 -3.145 1.00 95.19 95 ILE A C 1
ATOM 758 O O . ILE A 1 95 ? -9.319 2.046 -4.134 1.00 95.19 95 ILE A O 1
ATOM 762 N N . HIS A 1 96 ? -9.058 0.916 -2.209 1.00 94.50 96 HIS A N 1
ATOM 763 C CA . HIS A 1 96 ? -7.593 0.886 -2.286 1.00 94.50 96 HIS A CA 1
ATOM 764 C C . HIS A 1 96 ? -7.093 0.176 -3.551 1.00 94.50 96 HIS A C 1
ATOM 766 O O . HIS A 1 96 ? -6.247 0.715 -4.269 1.00 94.50 96 HIS A O 1
ATOM 772 N N . LEU A 1 97 ? -7.645 -1.000 -3.873 1.00 93.38 97 LEU A N 1
ATOM 773 C CA . LEU A 1 97 ? -7.279 -1.740 -5.084 1.00 93.38 97 LEU A CA 1
ATOM 774 C C . LEU A 1 97 ? -7.659 -0.985 -6.365 1.00 93.38 97 LEU A C 1
ATOM 776 O O . LEU A 1 97 ? -6.881 -0.963 -7.319 1.00 93.38 97 LEU A O 1
ATOM 780 N N . LEU A 1 98 ? -8.828 -0.339 -6.395 1.00 95.69 98 LEU A N 1
ATOM 781 C CA . LEU A 1 98 ? -9.250 0.474 -7.536 1.00 95.69 98 LEU A CA 1
ATOM 782 C C . LEU A 1 98 ? -8.315 1.664 -7.750 1.00 95.69 98 LEU A C 1
ATOM 784 O O . LEU A 1 98 ? -7.866 1.880 -8.873 1.00 95.69 98 LEU A O 1
ATOM 788 N N . LEU A 1 99 ? -7.979 2.405 -6.691 1.00 95.81 99 LEU A N 1
ATOM 789 C CA . LEU A 1 99 ? -7.049 3.532 -6.776 1.00 95.81 99 LEU A CA 1
ATOM 790 C C . LEU A 1 99 ? -5.666 3.082 -7.236 1.00 95.81 99 LEU A C 1
ATOM 792 O O . LEU A 1 99 ? -5.080 3.720 -8.103 1.00 95.81 99 LEU A O 1
ATOM 796 N N . LEU A 1 100 ? -5.180 1.947 -6.740 1.00 94.69 100 LEU A N 1
ATOM 797 C CA . LEU A 1 100 ? -3.922 1.358 -7.183 1.00 94.69 100 LEU A CA 1
ATOM 798 C C . LEU A 1 100 ? -3.927 1.062 -8.692 1.00 94.69 100 LEU A C 1
ATOM 800 O O . LEU A 1 100 ? -3.000 1.453 -9.400 1.00 94.69 100 LEU A O 1
ATOM 804 N N . VAL A 1 101 ? -4.989 0.437 -9.211 1.00 94.12 101 VAL A N 1
ATOM 805 C CA . VAL A 1 101 ? -5.146 0.178 -10.654 1.00 94.12 101 VAL A CA 1
ATOM 806 C C . VAL A 1 101 ? -5.242 1.482 -11.451 1.00 94.12 101 VAL A C 1
ATOM 808 O O . VAL A 1 101 ? -4.607 1.603 -12.500 1.00 94.12 101 VAL A O 1
ATOM 811 N N . ILE A 1 102 ? -6.007 2.462 -10.962 1.00 95.44 102 ILE A N 1
ATOM 812 C CA . ILE A 1 102 ? -6.166 3.778 -11.596 1.00 95.44 102 ILE A CA 1
ATOM 813 C C . ILE A 1 102 ? -4.817 4.498 -11.684 1.00 95.44 102 ILE A C 1
ATOM 815 O O . ILE A 1 102 ? -4.466 4.986 -12.756 1.00 95.44 102 ILE A O 1
ATOM 819 N N . LEU A 1 103 ? -4.035 4.521 -10.603 1.00 95.12 103 LEU A N 1
ATOM 820 C CA . LEU A 1 103 ? -2.718 5.158 -10.573 1.00 95.12 103 LEU A CA 1
ATOM 821 C C . LEU A 1 103 ? -1.751 4.512 -11.567 1.00 95.12 103 LEU A C 1
ATOM 823 O O . LEU A 1 103 ? -1.093 5.226 -12.322 1.00 95.12 103 LEU A O 1
ATOM 827 N N . LEU A 1 104 ? -1.705 3.177 -11.621 1.00 93.25 104 LEU A N 1
ATOM 828 C CA . LEU A 1 104 ? -0.878 2.454 -12.594 1.00 93.25 104 LEU A CA 1
ATOM 829 C C . LEU A 1 104 ? -1.261 2.815 -14.037 1.00 93.25 104 LEU A C 1
ATOM 831 O O . LEU A 1 104 ? -0.383 3.031 -14.870 1.00 93.25 104 LEU A O 1
ATOM 835 N N . ARG A 1 105 ? -2.565 2.920 -14.329 1.00 92.75 105 ARG A N 1
ATOM 836 C CA . ARG A 1 105 ? -3.078 3.264 -15.664 1.00 92.75 105 ARG A CA 1
ATOM 837 C C . ARG A 1 105 ? -2.796 4.714 -16.049 1.00 92.75 105 ARG A C 1
ATOM 839 O O . ARG A 1 105 ? -2.302 4.951 -17.145 1.00 92.75 105 ARG A O 1
ATOM 846 N N . ILE A 1 106 ? -3.104 5.671 -15.171 1.00 93.88 106 ILE A N 1
ATOM 847 C CA . ILE A 1 106 ? -2.940 7.110 -15.441 1.00 93.88 106 ILE A CA 1
ATOM 848 C C . ILE A 1 106 ? -1.467 7.461 -15.645 1.00 93.88 106 ILE A C 1
ATOM 850 O O . ILE A 1 106 ? -1.139 8.237 -16.538 1.00 93.88 106 ILE A O 1
ATOM 854 N N . LEU A 1 107 ? -0.574 6.872 -14.848 1.00 92.25 107 LEU A N 1
ATOM 855 C CA . LEU A 1 107 ? 0.865 7.112 -14.956 1.00 92.25 107 LEU A CA 1
ATOM 856 C C . LEU A 1 107 ? 1.536 6.283 -16.059 1.00 92.25 107 LEU A C 1
ATOM 858 O O . LEU A 1 107 ? 2.748 6.392 -16.238 1.00 92.25 107 LEU A O 1
ATOM 862 N N . GLY A 1 108 ? 0.777 5.452 -16.782 1.00 89.44 108 GLY A N 1
ATOM 863 C CA . GLY A 1 108 ? 1.304 4.601 -17.844 1.00 89.44 108 GLY A CA 1
ATOM 864 C C . GLY A 1 108 ? 2.376 3.630 -17.352 1.00 89.44 108 GLY A C 1
ATOM 865 O O . GLY A 1 108 ? 3.326 3.354 -18.082 1.00 89.44 108 GLY A O 1
ATOM 866 N N . ILE A 1 109 ? 2.259 3.138 -16.111 1.00 88.88 109 ILE A N 1
ATOM 867 C CA . ILE A 1 109 ? 3.232 2.204 -15.546 1.00 88.88 109 ILE A CA 1
ATOM 868 C C . ILE A 1 109 ? 3.088 0.867 -16.263 1.00 88.88 109 ILE A C 1
ATOM 870 O O . ILE A 1 109 ? 2.205 0.060 -15.968 1.00 88.88 109 ILE A O 1
ATOM 874 N N . ASN A 1 110 ? 3.990 0.637 -17.214 1.00 84.31 110 ASN A N 1
ATOM 875 C CA . ASN A 1 110 ? 4.053 -0.612 -17.950 1.00 84.31 110 ASN A CA 1
ATOM 876 C C . ASN A 1 110 ? 4.708 -1.689 -17.088 1.00 84.31 110 ASN A C 1
ATOM 878 O O . ASN A 1 110 ? 5.857 -1.541 -16.660 1.00 84.31 110 ASN A O 1
ATOM 882 N N . ILE A 1 111 ? 3.954 -2.758 -16.847 1.00 83.44 111 ILE A N 1
ATOM 883 C CA . ILE A 1 111 ? 4.420 -3.978 -16.191 1.00 83.44 111 ILE A CA 1
ATOM 884 C C . ILE A 1 111 ? 5.076 -4.848 -17.271 1.00 83.44 111 ILE A C 1
ATOM 886 O O . ILE A 1 111 ? 4.437 -5.160 -18.275 1.00 83.44 111 ILE A O 1
ATOM 890 N N . GLN A 1 112 ? 6.349 -5.194 -17.086 1.00 82.19 112 GLN A N 1
ATOM 891 C CA . GLN A 1 112 ? 7.114 -6.061 -17.983 1.00 82.19 112 GLN A CA 1
ATOM 892 C C . GLN A 1 112 ? 6.597 -7.499 -17.983 1.00 82.19 112 GLN A C 1
ATOM 894 O O . GLN A 1 112 ? 5.817 -7.913 -17.119 1.00 82.19 112 GLN A O 1
ATOM 899 N N . ASP A 1 113 ? 7.113 -8.279 -18.935 1.00 72.88 113 ASP A N 1
ATOM 900 C CA . ASP A 1 113 ? 7.058 -9.728 -18.847 1.00 72.88 113 ASP A CA 1
ATOM 901 C C . ASP A 1 113 ? 7.653 -10.193 -17.507 1.00 72.88 113 ASP A C 1
ATOM 903 O O . ASP A 1 113 ? 8.798 -9.914 -17.154 1.00 72.88 113 ASP A O 1
ATOM 907 N N . THR A 1 114 ? 6.818 -10.887 -16.745 1.00 74.00 114 THR A N 1
ATOM 908 C CA . THR A 1 114 ? 7.116 -11.393 -15.404 1.00 74.00 114 THR A CA 1
ATOM 909 C C . THR A 1 114 ? 7.700 -12.805 -15.453 1.00 74.00 114 THR A C 1
ATOM 911 O O . THR A 1 114 ? 7.950 -13.395 -14.405 1.00 74.00 114 THR A O 1
ATOM 914 N N . SER A 1 115 ? 7.971 -13.345 -16.648 1.00 73.69 115 SER A N 1
ATOM 915 C CA . SER A 1 115 ? 8.591 -14.659 -16.867 1.00 73.69 115 SER A CA 1
ATOM 916 C C . SER A 1 115 ? 9.868 -14.881 -16.052 1.00 73.69 115 SER A C 1
ATOM 918 O O . SER A 1 115 ? 10.077 -15.970 -15.523 1.00 73.69 115 SER A O 1
ATOM 920 N N . TRP A 1 116 ? 10.697 -13.849 -15.870 1.00 75.00 116 TRP A N 1
ATOM 921 C CA . TRP A 1 116 ? 11.908 -13.937 -15.052 1.00 75.00 116 TRP A CA 1
ATOM 922 C C . TRP A 1 116 ? 11.609 -14.086 -13.551 1.00 75.00 116 TRP A C 1
ATOM 924 O O . TRP A 1 116 ? 12.345 -14.786 -12.864 1.00 75.00 116 TRP A O 1
ATOM 934 N N . VAL A 1 117 ? 10.525 -13.489 -13.041 1.00 72.88 117 VAL A N 1
ATOM 935 C CA . VAL A 1 117 ? 10.046 -13.721 -11.665 1.00 72.88 117 VAL A CA 1
ATOM 936 C C . VAL A 1 117 ? 9.569 -15.162 -11.556 1.00 72.88 117 VAL A C 1
ATOM 938 O O . VAL A 1 117 ? 9.958 -15.874 -10.633 1.00 72.88 117 VAL A O 1
ATOM 941 N N . TYR A 1 118 ? 8.794 -15.609 -12.548 1.00 71.56 118 TYR A N 1
ATOM 942 C CA . TYR A 1 118 ? 8.248 -16.963 -12.598 1.00 71.56 118 TYR A CA 1
ATOM 943 C C . TYR A 1 118 ? 9.285 -18.065 -12.811 1.00 71.56 118 TYR A C 1
ATOM 945 O O . TYR A 1 118 ? 8.992 -19.232 -12.579 1.00 71.56 118 TYR A O 1
ATOM 953 N N . LYS A 1 119 ? 10.512 -17.698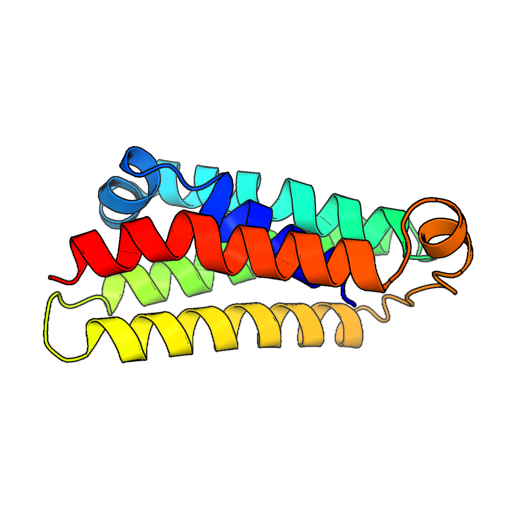 -13.190 1.00 73.94 119 LYS A N 1
ATOM 954 C CA . LYS A 1 119 ? 11.668 -18.596 -13.205 1.00 73.94 119 LYS A CA 1
ATOM 955 C C . LYS A 1 119 ? 12.128 -18.986 -11.796 1.00 73.94 119 LYS A C 1
ATOM 957 O O . LYS A 1 119 ? 12.682 -20.066 -11.630 1.00 73.94 119 LYS A O 1
ATOM 962 N N . TYR A 1 120 ? 11.957 -18.097 -10.815 1.00 73.31 120 TYR A N 1
ATOM 963 C CA . TYR A 1 120 ? 12.412 -18.302 -9.433 1.00 73.31 120 TYR A CA 1
ATOM 964 C C . TYR A 1 120 ? 11.271 -18.585 -8.455 1.00 73.31 120 TYR A C 1
ATOM 966 O O . TYR A 1 120 ? 11.502 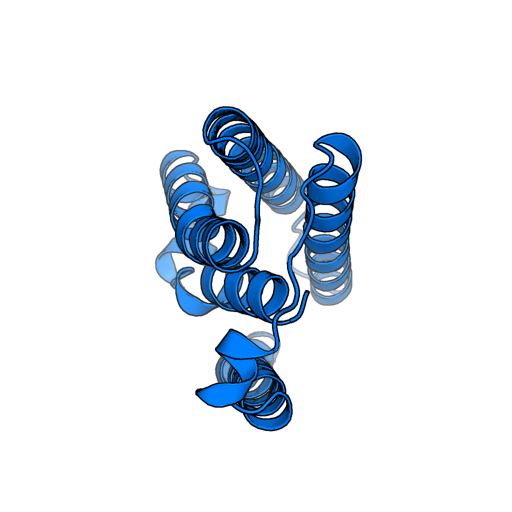-19.239 -7.445 1.00 73.31 120 TYR A O 1
ATOM 974 N N . LEU A 1 121 ? 10.074 -18.073 -8.738 1.00 71.06 121 LEU A N 1
ATOM 975 C CA . LEU A 1 121 ? 8.862 -18.268 -7.948 1.00 71.06 121 LEU A CA 1
ATOM 976 C C . LEU A 1 121 ? 7.720 -18.587 -8.896 1.00 71.06 121 LEU A C 1
ATOM 978 O O . LEU A 1 121 ? 7.251 -17.689 -9.591 1.00 71.06 121 LEU A O 1
ATOM 982 N N . GLU A 1 122 ? 7.250 -19.828 -8.935 1.00 74.31 122 GLU A N 1
ATOM 983 C CA . GLU A 1 122 ? 6.169 -20.182 -9.849 1.00 74.31 122 GLU A CA 1
ATOM 984 C C . GLU A 1 122 ? 4.917 -19.339 -9.562 1.00 74.31 122 GLU A C 1
ATOM 986 O O . GLU A 1 122 ? 4.626 -18.942 -8.429 1.00 74.31 122 GLU A O 1
ATOM 991 N N . LYS A 1 123 ? 4.114 -19.067 -10.597 1.00 69.12 123 LYS A N 1
ATOM 992 C CA . LYS A 1 123 ? 2.885 -18.274 -10.439 1.00 69.12 123 LYS A CA 1
ATOM 993 C C . LYS A 1 123 ? 1.963 -18.848 -9.360 1.00 69.12 123 LYS A C 1
ATOM 995 O O . LYS A 1 123 ? 1.325 -18.088 -8.630 1.00 69.12 123 LYS A O 1
ATOM 1000 N N . ILE A 1 124 ? 1.923 -20.175 -9.252 1.00 69.88 124 ILE A N 1
ATOM 1001 C CA . ILE A 1 124 ? 1.141 -20.883 -8.244 1.00 69.88 124 ILE A CA 1
ATOM 1002 C C . ILE A 1 124 ? 1.652 -20.619 -6.825 1.00 69.88 124 ILE A C 1
ATOM 1004 O O . ILE A 1 124 ? 0.838 -20.497 -5.917 1.00 69.88 124 ILE A O 1
ATOM 1008 N N . GLU A 1 125 ? 2.958 -20.428 -6.634 1.00 75.75 125 GLU A N 1
ATOM 1009 C CA . GLU A 1 125 ? 3.559 -20.132 -5.333 1.00 75.75 125 GLU A CA 1
ATOM 1010 C C . GLU A 1 125 ? 3.213 -18.719 -4.873 1.00 75.75 125 GLU A C 1
ATOM 1012 O O . GLU A 1 125 ? 2.814 -18.539 -3.730 1.00 75.75 125 GLU A O 1
ATOM 1017 N N . ILE A 1 126 ? 3.266 -17.714 -5.755 1.00 73.50 126 ILE A N 1
ATOM 1018 C CA . ILE A 1 126 ? 2.870 -16.337 -5.398 1.00 73.50 126 ILE A CA 1
ATOM 1019 C C . ILE A 1 126 ? 1.384 -16.284 -5.031 1.00 73.50 126 ILE A C 1
ATOM 1021 O O . ILE A 1 126 ? 1.009 -15.644 -4.046 1.00 73.50 126 ILE A O 1
ATOM 1025 N N . VAL A 1 127 ? 0.530 -16.971 -5.794 1.00 74.88 127 VAL A N 1
ATOM 1026 C CA . VAL A 1 127 ? -0.903 -17.070 -5.485 1.00 74.88 127 VAL A CA 1
ATOM 1027 C C . VAL A 1 127 ? -1.125 -17.836 -4.181 1.00 74.88 127 VAL A C 1
ATOM 1029 O O . VAL A 1 127 ? -1.910 -17.379 -3.356 1.00 74.88 127 VAL A O 1
ATOM 1032 N N . ALA A 1 128 ? -0.413 -18.941 -3.950 1.00 73.88 128 ALA A N 1
ATOM 1033 C CA . ALA A 1 128 ? -0.502 -19.718 -2.717 1.00 73.88 128 ALA A CA 1
ATOM 1034 C C . ALA A 1 128 ? -0.026 -18.916 -1.502 1.00 73.88 128 ALA A C 1
ATOM 1036 O O . ALA A 1 128 ? -0.721 -18.893 -0.495 1.00 73.88 128 ALA A O 1
ATOM 1037 N N . ILE A 1 129 ? 1.093 -18.193 -1.598 1.00 76.31 129 ILE A N 1
ATOM 1038 C CA . ILE A 1 129 ? 1.582 -17.284 -0.553 1.00 76.31 129 ILE A CA 1
ATOM 1039 C C . ILE A 1 129 ? 0.531 -16.212 -0.282 1.00 76.31 129 ILE A C 1
ATOM 1041 O O . ILE A 1 129 ? 0.159 -15.997 0.866 1.00 76.31 129 ILE A O 1
ATOM 1045 N N . THR A 1 130 ? 0.002 -15.575 -1.327 1.00 76.50 130 THR A N 1
ATOM 1046 C CA . THR A 1 130 ? -1.044 -14.556 -1.185 1.00 76.50 130 THR A CA 1
ATOM 1047 C C . THR A 1 130 ? -2.276 -15.134 -0.486 1.00 76.50 130 THR A C 1
ATOM 1049 O O . THR A 1 130 ? -2.771 -14.540 0.467 1.00 76.50 130 THR A O 1
ATOM 1052 N N . ALA A 1 131 ? -2.733 -16.320 -0.895 1.00 71.50 131 ALA A N 1
ATOM 1053 C CA . ALA A 1 131 ? -3.859 -17.015 -0.284 1.00 71.50 131 ALA A CA 1
ATOM 1054 C C . ALA A 1 131 ? -3.579 -17.390 1.179 1.00 71.50 131 ALA A C 1
ATOM 1056 O O . ALA A 1 131 ? -4.406 -17.119 2.040 1.00 71.50 131 ALA A O 1
ATOM 1057 N N . ILE A 1 132 ? -2.397 -17.932 1.489 1.00 77.00 132 ILE A N 1
ATOM 1058 C CA . ILE A 1 132 ? -1.971 -18.246 2.858 1.00 77.00 132 ILE A CA 1
ATOM 1059 C C . ILE A 1 132 ? -1.979 -16.979 3.707 1.00 77.00 132 ILE A C 1
ATOM 1061 O O . ILE A 1 132 ? -2.529 -16.999 4.801 1.00 77.00 132 ILE A O 1
ATOM 1065 N N . LEU A 1 133 ? -1.432 -15.866 3.215 1.00 74.44 133 LEU A N 1
ATOM 1066 C CA . LEU A 1 133 ? -1.398 -14.606 3.957 1.00 74.44 133 LEU A CA 1
ATOM 1067 C C . LEU A 1 133 ? -2.814 -14.047 4.200 1.00 74.44 133 LEU A C 1
ATOM 1069 O O . LEU A 1 133 ? -3.136 -13.594 5.301 1.00 74.44 133 LEU A O 1
ATOM 1073 N N . VAL A 1 134 ? -3.687 -14.150 3.194 1.00 69.94 134 VAL A N 1
ATOM 1074 C CA . VAL A 1 134 ? -5.112 -13.794 3.286 1.00 69.94 134 VAL A CA 1
ATOM 1075 C C . VAL A 1 134 ? -5.900 -14.761 4.174 1.00 69.94 134 VAL A C 1
ATOM 1077 O O . VAL A 1 134 ? -6.925 -14.381 4.718 1.00 69.94 134 VAL A O 1
ATOM 1080 N N . CYS A 1 135 ? -5.463 -15.997 4.390 1.00 67.00 135 CYS A N 1
ATOM 1081 C CA . CYS A 1 135 ? -6.135 -16.909 5.320 1.00 67.00 135 CYS A CA 1
ATOM 1082 C C . CYS A 1 135 ? -5.571 -16.800 6.748 1.00 67.00 135 CYS A C 1
ATOM 1084 O O . CYS A 1 135 ? -6.317 -16.910 7.719 1.00 67.00 135 CYS A O 1
ATOM 1086 N N . TRP A 1 136 ? -4.271 -16.536 6.889 1.00 66.44 136 TRP A N 1
ATOM 1087 C CA . TRP A 1 136 ? -3.537 -16.595 8.154 1.00 66.44 136 TRP A CA 1
ATOM 1088 C C . TRP A 1 136 ? -3.883 -15.447 9.101 1.00 66.44 136 TRP A C 1
ATOM 1090 O O . TRP A 1 136 ? -4.210 -15.673 10.265 1.00 66.44 136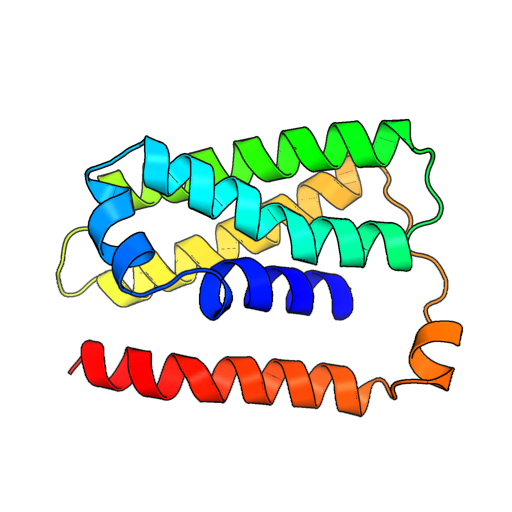 TRP A O 1
ATOM 1100 N N . LYS A 1 137 ? -3.819 -14.193 8.634 1.00 63.62 137 LYS A N 1
ATOM 1101 C CA . LYS A 1 137 ? -4.131 -13.032 9.487 1.00 63.62 137 LYS A CA 1
ATOM 1102 C C . LYS A 1 137 ? -5.645 -12.802 9.642 1.00 63.62 137 LYS A C 1
ATOM 1104 O O . LYS A 1 137 ? -6.069 -12.469 10.749 1.00 63.62 137 LYS A O 1
ATOM 1109 N N . PRO A 1 138 ? -6.485 -13.049 8.621 1.00 56.44 138 PRO A N 1
ATOM 1110 C CA . PRO A 1 138 ? -7.939 -12.955 8.744 1.00 56.44 138 PRO A CA 1
ATOM 1111 C C . PRO A 1 138 ? -8.589 -13.988 9.662 1.00 56.44 138 PRO A C 1
ATOM 1113 O O . PRO A 1 138 ? -9.582 -13.644 10.295 1.00 56.44 138 PRO A O 1
ATOM 1116 N N . ALA A 1 139 ? -8.006 -15.174 9.870 1.00 43.50 139 ALA A N 1
ATOM 1117 C CA . ALA A 1 139 ? -8.464 -16.084 10.928 1.00 43.50 139 ALA A CA 1
ATOM 1118 C C . ALA A 1 139 ? -8.389 -15.439 12.332 1.00 43.50 139 ALA A C 1
ATOM 1120 O O . ALA A 1 139 ? -9.258 -15.673 13.165 1.00 43.50 139 ALA A O 1
ATOM 1121 N N . ALA A 1 140 ? -7.427 -14.540 12.575 1.00 43.78 140 ALA A N 1
ATOM 1122 C CA . ALA A 1 140 ? -7.357 -13.746 13.804 1.00 43.78 140 ALA A CA 1
ATOM 1123 C C . ALA A 1 140 ? -8.272 -12.499 13.791 1.00 43.78 140 ALA A C 1
ATOM 1125 O O . ALA A 1 140 ? -8.610 -11.987 14.857 1.00 43.78 140 ALA A O 1
ATOM 1126 N N . ILE A 1 141 ? -8.685 -12.016 12.610 1.00 48.41 141 ILE A N 1
ATOM 1127 C CA . ILE A 1 141 ? -9.653 -10.915 12.445 1.00 48.41 141 ILE A CA 1
ATOM 1128 C C . ILE A 1 141 ? -11.083 -11.423 12.678 1.00 48.41 141 ILE A C 1
ATOM 1130 O O . ILE A 1 141 ? -11.837 -10.771 13.395 1.00 48.41 141 ILE A O 1
ATOM 1134 N N . PHE A 1 142 ? -11.445 -12.607 12.173 1.00 46.12 142 PHE A N 1
ATOM 1135 C CA . PHE A 1 142 ? -12.743 -13.240 12.448 1.00 46.12 142 PHE A CA 1
ATOM 1136 C C . PHE A 1 142 ? -12.942 -13.539 13.940 1.00 46.12 142 PHE A C 1
ATOM 1138 O O . PHE A 1 142 ? -14.037 -13.335 14.450 1.00 46.12 142 PHE A O 1
ATOM 1145 N N . VAL A 1 143 ? -11.876 -13.905 14.661 1.00 41.75 143 VAL A N 1
ATOM 1146 C CA . VAL A 1 143 ? -11.902 -14.077 16.129 1.00 41.75 143 V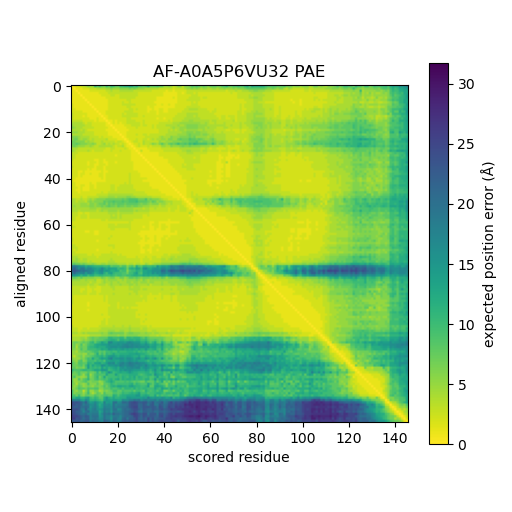AL A CA 1
ATOM 1147 C C . VAL A 1 143 ? -12.082 -12.747 16.882 1.00 41.75 143 VAL A C 1
ATOM 1149 O O . VAL A 1 143 ? -12.444 -12.763 18.046 1.00 41.75 143 VAL A O 1
ATOM 1152 N N . SER A 1 144 ? -11.861 -11.594 16.240 1.00 37.78 144 SER A N 1
ATOM 1153 C CA . SER A 1 144 ? -12.138 -10.268 16.828 1.00 37.78 144 SER A CA 1
ATOM 1154 C C . SER A 1 144 ? -13.486 -9.661 16.412 1.00 37.78 144 SER A C 1
ATOM 1156 O O . SER A 1 144 ? -13.854 -8.596 16.906 1.00 37.78 144 SER A O 1
ATOM 1158 N N . ILE A 1 145 ? -14.186 -10.298 15.465 1.00 44.50 145 ILE A N 1
ATOM 1159 C CA . ILE A 1 145 ? -15.533 -9.916 15.002 1.00 44.50 145 ILE A CA 1
ATOM 1160 C C . ILE A 1 145 ? -16.621 -10.706 15.762 1.00 44.50 145 ILE A C 1
ATOM 1162 O O . ILE A 1 145 ? -17.779 -10.288 15.761 1.00 44.50 145 ILE A O 1
ATOM 1166 N N . ILE A 1 146 ? -16.243 -11.807 16.423 1.00 36.25 146 ILE A N 1
ATOM 1167 C CA . ILE A 1 146 ? -17.039 -12.541 17.421 1.00 36.25 146 ILE A CA 1
ATOM 1168 C C . ILE A 1 146 ? -16.684 -11.999 18.805 1.00 36.25 146 ILE A C 1
ATOM 1170 O O . ILE A 1 146 ? -17.625 -11.671 19.559 1.00 36.25 146 ILE A O 1
#

Solvent-accessible surface area (backbone atoms only — not comparable to full-atom values): 8025 Å² total; per-residue (Å²): 111,65,59,39,54,42,13,44,49,43,14,67,56,66,70,43,43,72,68,46,66,66,43,28,68,82,32,66,69,44,35,51,51,46,26,54,56,25,41,51,43,27,50,52,32,46,60,74,43,38,78,64,59,70,66,55,52,51,53,47,51,54,51,51,32,54,52,47,40,49,52,55,49,53,48,52,75,66,67,56,92,56,97,55,44,66,58,56,51,52,52,49,55,51,50,54,55,50,50,53,54,48,52,38,58,76,68,61,59,48,70,52,89,55,64,72,55,43,73,80,46,44,69,66,52,58,51,48,50,44,49,48,56,62,49,60,57,44,58,60,48,56,65,70,75,106